Protein AF-A0A4R1QLN1-F1 (afdb_monomer_lite)

pLDDT: mean 84.04, std 14.55, range [50.66, 98.44]

Secondary structure (DSSP, 8-state):
---SSGGGT----SSGGGGHHHHHHHHHHHHHHHHHHHHHHHHHHHHHHHHHHHHHHHHHHHHHHHHT---

Organism: NCBI:txid575256

Structure (mmCIF, N/CA/C/O backbone):
data_AF-A0A4R1QLN1-F1
#
_entry.id   AF-A0A4R1QLN1-F1
#
loop_
_atom_site.group_PDB
_atom_site.id
_atom_site.type_symbol
_atom_site.label_atom_id
_atom_site.label_alt_id
_atom_site.label_comp_id
_atom_site.label_asym_id
_atom_site.label_entity_id
_atom_site.label_seq_id
_atom_site.pdbx_PDB_ins_code
_atom_site.Cartn_x
_atom_site.Cartn_y
_atom_site.Cartn_z
_atom_site.occupancy
_atom_site.B_iso_or_equiv
_atom_site.auth_seq_id
_atom_site.auth_comp_id
_atom_site.auth_asym_id
_atom_site.auth_atom_id
_atom_site.pdbx_PDB_model_num
ATOM 1 N N . MET A 1 1 ? 33.549 -21.973 0.201 1.00 50.66 1 MET A N 1
ATOM 2 C CA . MET A 1 1 ? 32.597 -22.279 -0.889 1.00 50.66 1 MET A CA 1
ATOM 3 C C . MET A 1 1 ? 31.310 -21.466 -0.675 1.00 50.66 1 MET A C 1
ATOM 5 O O . MET A 1 1 ? 30.277 -22.031 -0.367 1.00 50.66 1 MET A O 1
ATOM 9 N N . ILE A 1 2 ? 31.396 -20.126 -0.742 1.00 58.97 2 ILE A N 1
ATOM 10 C CA . ILE A 1 2 ? 30.267 -19.181 -0.517 1.00 58.97 2 ILE A CA 1
ATOM 11 C C . ILE A 1 2 ? 30.217 -18.113 -1.648 1.00 58.97 2 ILE A C 1
ATOM 13 O O . ILE A 1 2 ? 29.378 -17.225 -1.662 1.00 58.97 2 ILE A O 1
ATOM 17 N N . ASN A 1 3 ? 31.078 -18.217 -2.670 1.00 61.19 3 ASN A N 1
ATOM 18 C CA . ASN A 1 3 ? 31.337 -17.135 -3.636 1.00 61.19 3 ASN A CA 1
ATOM 19 C C . ASN A 1 3 ? 30.500 -17.207 -4.933 1.00 61.19 3 ASN A C 1
ATOM 21 O O . ASN A 1 3 ? 30.884 -16.605 -5.927 1.00 61.19 3 ASN A O 1
ATOM 25 N N . GLY A 1 4 ? 29.402 -17.971 -4.964 1.00 63.56 4 GLY A N 1
ATOM 26 C CA . GLY A 1 4 ? 28.630 -18.213 -6.198 1.00 63.56 4 GLY A CA 1
ATOM 27 C C . GLY A 1 4 ? 27.261 -17.533 -6.266 1.00 63.56 4 GLY A C 1
ATOM 28 O O . GLY A 1 4 ? 26.759 -17.279 -7.353 1.00 63.56 4 GLY A O 1
ATOM 29 N N . VAL A 1 5 ? 26.650 -17.216 -5.121 1.00 63.50 5 VAL A N 1
ATOM 30 C CA . VAL A 1 5 ? 25.247 -16.757 -5.084 1.00 63.50 5 VAL A CA 1
ATOM 31 C C . VAL A 1 5 ? 25.121 -15.268 -5.424 1.00 63.50 5 VAL A C 1
ATOM 33 O O . VAL A 1 5 ? 24.184 -14.869 -6.106 1.00 63.50 5 VAL A O 1
ATOM 36 N N . LEU A 1 6 ? 26.095 -14.446 -5.020 1.00 62.09 6 LEU A N 1
ATOM 37 C CA . LEU A 1 6 ? 26.094 -13.000 -5.288 1.00 62.09 6 LEU A CA 1
ATOM 38 C C . LEU A 1 6 ? 26.451 -12.653 -6.748 1.00 62.09 6 LEU A C 1
ATOM 40 O O . LEU A 1 6 ? 26.035 -11.611 -7.247 1.00 62.09 6 LEU A O 1
ATOM 44 N N . GLY A 1 7 ? 27.180 -13.530 -7.449 1.00 60.00 7 GLY A N 1
ATOM 45 C CA . GLY A 1 7 ? 27.603 -13.311 -8.839 1.00 60.00 7 GLY A CA 1
ATOM 46 C C . GLY A 1 7 ? 26.492 -13.486 -9.880 1.00 60.00 7 GLY A C 1
ATOM 47 O O . GLY A 1 7 ? 26.637 -13.013 -10.999 1.00 60.00 7 GLY A O 1
ATOM 48 N N . LEU A 1 8 ? 25.373 -14.120 -9.514 1.00 59.97 8 LEU A N 1
ATOM 49 C CA . LEU A 1 8 ? 24.236 -14.343 -10.417 1.00 59.97 8 LEU A CA 1
ATOM 50 C C . LEU A 1 8 ? 23.317 -13.113 -10.559 1.00 59.97 8 LEU A C 1
ATOM 52 O O . LEU A 1 8 ? 22.505 -13.081 -11.476 1.00 59.97 8 LEU A O 1
ATOM 56 N N . PHE A 1 9 ? 23.436 -12.113 -9.674 1.00 57.00 9 PHE A N 1
ATOM 57 C CA . PHE A 1 9 ? 22.533 -10.949 -9.623 1.00 57.00 9 PHE A CA 1
ATOM 58 C C . PHE A 1 9 ? 23.228 -9.579 -9.687 1.00 57.00 9 PHE A C 1
ATOM 60 O O . PHE A 1 9 ? 22.549 -8.569 -9.847 1.00 57.00 9 PHE A O 1
ATOM 67 N N . LEU A 1 10 ? 24.559 -9.518 -9.591 1.00 68.62 10 LEU A N 1
ATOM 68 C CA . LEU A 1 10 ? 25.332 -8.270 -9.677 1.00 68.62 10 LEU A CA 1
ATOM 69 C C . LEU A 1 10 ? 25.929 -8.047 -11.080 1.00 68.62 10 LEU A C 1
ATOM 71 O O . LEU A 1 10 ? 27.054 -7.568 -11.203 1.00 68.62 10 LEU A O 1
ATOM 75 N N . TYR A 1 11 ? 25.196 -8.390 -12.145 1.00 66.19 11 TYR A N 1
ATOM 76 C CA . TYR A 1 11 ? 25.505 -7.858 -13.474 1.00 66.19 11 TYR A CA 1
ATOM 77 C C . TYR A 1 11 ? 24.822 -6.501 -13.608 1.00 66.19 11 TYR A C 1
ATOM 79 O O . TYR A 1 11 ? 23.599 -6.412 -13.716 1.00 66.19 11 TYR A O 1
ATOM 87 N N . PHE A 1 12 ? 25.618 -5.441 -13.542 1.00 70.56 12 PHE A N 1
ATOM 88 C CA . PHE A 1 12 ? 25.147 -4.094 -13.815 1.00 70.56 12 PHE A CA 1
ATOM 89 C C . PHE A 1 12 ? 25.321 -3.835 -15.307 1.00 70.56 12 PHE A C 1
ATOM 91 O O . PHE A 1 12 ? 26.471 -3.743 -15.742 1.00 70.56 12 PHE A O 1
ATOM 98 N N . PRO A 1 13 ? 24.233 -3.716 -16.090 1.00 77.44 13 PRO A N 1
ATOM 99 C CA . PRO A 1 13 ? 24.372 -3.344 -17.482 1.00 77.44 13 PRO A CA 1
ATOM 100 C C . PRO A 1 13 ? 25.110 -2.009 -17.605 1.00 77.44 13 PRO A C 1
ATOM 102 O O . PRO A 1 13 ? 24.869 -1.058 -16.843 1.00 77.44 13 PRO A O 1
ATOM 105 N N . GLU A 1 14 ? 26.065 -1.992 -18.531 1.00 79.38 14 GLU A N 1
ATOM 106 C CA . GLU A 1 14 ? 26.904 -0.835 -18.847 1.00 79.38 14 GLU A CA 1
ATOM 107 C C . GLU A 1 14 ? 26.053 0.255 -19.515 1.00 79.38 14 GLU A C 1
ATOM 109 O O . GLU A 1 14 ? 26.186 1.443 -19.202 1.00 79.38 14 GLU A O 1
ATOM 114 N N . ASP A 1 15 ? 25.092 -0.169 -20.344 1.00 82.69 15 ASP A N 1
ATOM 115 C CA . ASP A 1 15 ? 24.088 0.688 -20.958 1.00 82.69 15 ASP A CA 1
ATOM 116 C C . ASP A 1 15 ? 22.907 0.925 -19.998 1.00 82.69 15 ASP A C 1
ATOM 118 O O . ASP A 1 15 ? 22.243 0.011 -19.504 1.00 82.69 15 ASP A O 1
ATOM 122 N N . LYS A 1 16 ? 22.606 2.200 -19.731 1.00 80.06 16 LYS A N 1
ATOM 123 C CA . LYS A 1 16 ? 21.528 2.595 -18.813 1.00 80.06 16 LYS A CA 1
ATOM 124 C C . LYS A 1 16 ? 20.134 2.214 -19.314 1.00 80.06 16 LYS A C 1
ATOM 126 O O . LYS A 1 16 ? 19.198 2.125 -18.517 1.00 80.06 16 LYS A O 1
ATOM 131 N N . THR A 1 17 ? 19.998 1.967 -20.608 1.00 88.12 17 THR A N 1
ATOM 132 C CA . THR A 1 17 ? 18.736 1.629 -21.268 1.00 88.12 17 THR A CA 1
ATOM 133 C C . THR A 1 17 ? 18.199 0.271 -20.805 1.00 88.12 17 THR A C 1
ATOM 135 O O . THR A 1 17 ? 16.988 0.076 -20.712 1.00 88.12 17 THR A O 1
ATOM 138 N N . GLU A 1 18 ? 19.079 -0.645 -20.398 1.00 86.38 18 GLU A N 1
ATOM 139 C CA . GLU A 1 18 ? 18.703 -1.972 -19.894 1.00 86.38 18 GLU A CA 1
ATOM 140 C C . GLU A 1 18 ? 18.037 -1.932 -18.503 1.00 86.38 18 GLU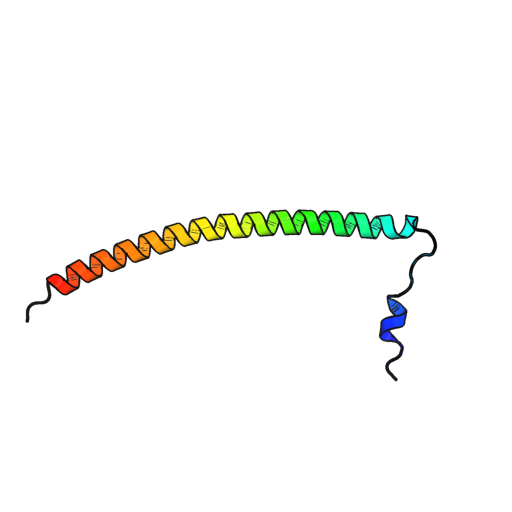 A C 1
ATOM 142 O O . GLU A 1 18 ? 17.349 -2.879 -18.124 1.00 86.38 18 GLU A O 1
ATOM 147 N N . TYR A 1 19 ? 18.150 -0.827 -17.749 1.00 87.94 19 TYR A N 1
ATOM 148 C CA . TYR A 1 19 ? 17.425 -0.651 -16.478 1.00 87.94 19 TYR A CA 1
ATOM 149 C C . TYR A 1 19 ? 15.987 -0.148 -16.657 1.00 87.94 19 TYR A C 1
ATOM 151 O O . TYR A 1 19 ? 15.209 -0.189 -15.701 1.00 87.94 19 TYR A O 1
ATOM 159 N N . ILE A 1 20 ? 15.600 0.327 -17.848 1.00 90.38 20 ILE A N 1
ATOM 160 C CA . ILE A 1 20 ? 14.261 0.889 -18.099 1.00 90.38 20 ILE A CA 1
ATOM 161 C C . ILE A 1 20 ? 13.140 -0.101 -17.726 1.00 90.38 20 ILE A C 1
ATOM 163 O O . ILE A 1 20 ? 12.216 0.305 -17.014 1.00 90.38 20 ILE A O 1
ATOM 167 N N . PRO A 1 21 ? 13.204 -1.397 -18.097 1.00 91.50 21 PRO A N 1
ATOM 168 C CA . PRO A 1 21 ? 12.181 -2.368 -17.702 1.00 91.50 21 PRO A CA 1
ATOM 169 C C . PRO A 1 21 ? 12.068 -2.545 -16.179 1.00 91.50 21 PRO A C 1
ATOM 171 O O . PRO A 1 21 ? 10.962 -2.679 -15.644 1.00 91.50 21 PRO A O 1
ATOM 174 N N . ALA A 1 22 ? 13.199 -2.501 -15.465 1.00 91.00 22 ALA A N 1
ATOM 175 C CA . ALA A 1 22 ? 13.230 -2.589 -14.007 1.00 91.00 22 ALA A CA 1
ATOM 176 C C . ALA A 1 22 ? 12.624 -1.337 -13.356 1.00 91.00 22 ALA A C 1
ATOM 178 O O . ALA A 1 22 ? 11.826 -1.459 -12.427 1.00 91.00 22 ALA A O 1
ATOM 179 N N . ALA A 1 23 ? 12.936 -0.148 -13.880 1.00 92.06 23 ALA A N 1
ATOM 180 C CA . ALA A 1 23 ? 12.364 1.110 -13.412 1.00 92.06 23 ALA A CA 1
ATOM 181 C C . ALA A 1 23 ? 10.838 1.135 -13.591 1.00 92.06 23 ALA A C 1
ATOM 183 O O . ALA A 1 23 ? 10.124 1.444 -12.642 1.00 92.06 23 ALA A O 1
ATOM 184 N N . ILE A 1 24 ? 10.328 0.726 -14.759 1.00 95.81 24 ILE A N 1
ATOM 185 C CA . ILE A 1 24 ? 8.881 0.645 -15.025 1.00 95.81 24 ILE A CA 1
ATOM 186 C C . ILE A 1 24 ? 8.202 -0.313 -14.042 1.00 95.81 24 ILE A C 1
ATOM 188 O O . ILE A 1 24 ? 7.205 0.046 -13.413 1.00 95.81 24 ILE A O 1
ATOM 192 N N . SER A 1 25 ? 8.759 -1.516 -13.874 1.00 95.38 25 SER A N 1
ATOM 193 C CA . SER A 1 25 ? 8.212 -2.520 -12.955 1.00 95.38 25 SER A CA 1
ATOM 194 C C . SER A 1 25 ? 8.180 -1.990 -11.523 1.00 95.38 25 SER A C 1
ATOM 196 O O . SER A 1 25 ? 7.142 -2.041 -10.862 1.00 95.38 25 SER A O 1
ATOM 198 N N . PHE A 1 26 ? 9.291 -1.407 -11.064 1.00 95.62 26 PHE A N 1
ATOM 199 C CA . PHE A 1 26 ? 9.381 -0.788 -9.749 1.00 95.62 26 PHE A CA 1
ATOM 200 C C . PHE A 1 26 ? 8.343 0.322 -9.576 1.00 95.62 26 PHE A C 1
ATOM 202 O O . PHE A 1 26 ? 7.637 0.332 -8.573 1.00 95.62 26 PHE A O 1
ATOM 209 N N . THR A 1 27 ? 8.185 1.215 -10.556 1.00 97.62 27 THR A N 1
ATOM 210 C CA . THR A 1 27 ? 7.189 2.292 -10.503 1.00 97.62 27 THR A CA 1
ATOM 211 C C . THR A 1 27 ? 5.767 1.748 -10.377 1.00 97.62 27 THR A C 1
ATOM 213 O O . THR A 1 27 ? 5.008 2.242 -9.544 1.00 97.62 27 THR A O 1
ATOM 216 N N . ILE A 1 28 ? 5.403 0.709 -11.136 1.00 98.06 28 ILE A N 1
ATOM 217 C CA . ILE A 1 28 ? 4.071 0.088 -11.051 1.00 98.06 28 ILE A CA 1
ATOM 218 C C . ILE A 1 28 ? 3.832 -0.486 -9.651 1.00 98.06 28 ILE A C 1
ATOM 220 O O . ILE A 1 28 ? 2.821 -0.169 -9.018 1.00 98.06 28 ILE A O 1
ATOM 224 N N . PHE A 1 29 ? 4.771 -1.284 -9.135 1.00 97.94 29 PHE A N 1
ATOM 225 C CA . PHE A 1 29 ? 4.659 -1.860 -7.793 1.00 97.94 29 PHE A CA 1
ATOM 226 C C . PHE A 1 29 ? 4.648 -0.793 -6.700 1.00 97.94 29 PHE A C 1
ATOM 228 O O . PHE A 1 29 ? 3.892 -0.903 -5.737 1.00 97.94 29 PHE A O 1
ATOM 235 N N . PHE A 1 30 ? 5.440 0.262 -6.855 1.00 98.06 30 PHE A N 1
ATOM 236 C CA . PHE A 1 30 ? 5.502 1.365 -5.909 1.00 98.06 30 PHE A CA 1
ATOM 237 C C . PHE A 1 30 ? 4.168 2.116 -5.832 1.00 98.06 30 PHE A C 1
ATOM 239 O O . PHE A 1 30 ? 3.644 2.343 -4.740 1.00 98.06 30 PHE A O 1
ATOM 246 N N . ILE A 1 31 ? 3.562 2.429 -6.982 1.00 98.44 31 ILE A N 1
ATOM 247 C CA . ILE A 1 31 ? 2.226 3.036 -7.037 1.00 98.44 31 ILE A CA 1
ATOM 248 C C . ILE A 1 31 ? 1.196 2.101 -6.393 1.00 98.44 31 ILE A C 1
ATOM 250 O O . ILE A 1 31 ? 0.414 2.540 -5.547 1.00 98.44 31 ILE A O 1
ATOM 254 N N . ALA A 1 32 ? 1.221 0.810 -6.731 1.00 98.31 32 ALA A N 1
ATOM 255 C CA . ALA A 1 32 ? 0.317 -0.178 -6.148 1.00 98.31 32 ALA A CA 1
ATOM 256 C C . ALA A 1 32 ? 0.470 -0.280 -4.619 1.00 98.31 32 ALA A C 1
ATOM 258 O O . ALA A 1 32 ? -0.533 -0.341 -3.904 1.00 98.31 32 ALA A O 1
ATOM 259 N N . ALA A 1 33 ? 1.697 -0.232 -4.097 1.00 98.19 33 ALA A N 1
ATOM 260 C CA . ALA A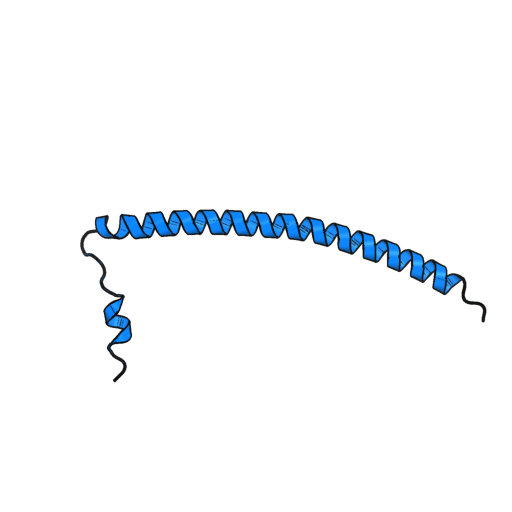 1 33 ? 1.972 -0.244 -2.663 1.00 98.19 33 ALA A CA 1
ATOM 261 C C . ALA A 1 33 ? 1.403 0.999 -1.964 1.00 98.19 33 ALA A C 1
ATOM 263 O O . ALA A 1 33 ? 0.741 0.872 -0.932 1.00 98.19 33 ALA A O 1
ATOM 264 N N . ILE A 1 34 ? 1.574 2.191 -2.547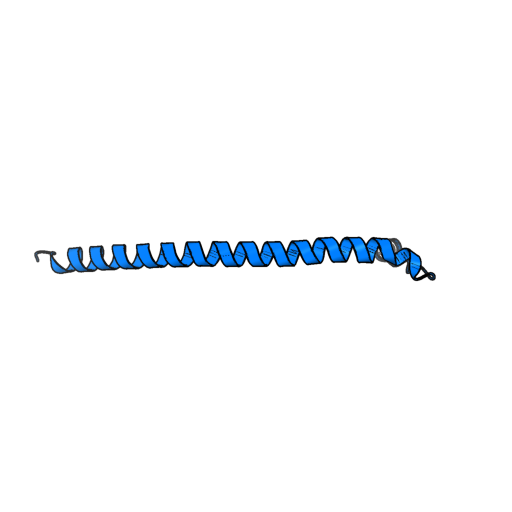 1.00 98.25 34 ILE A N 1
ATOM 265 C CA . ILE A 1 34 ? 0.990 3.432 -2.013 1.00 98.25 34 ILE A CA 1
ATOM 266 C C . ILE A 1 34 ? -0.539 3.342 -1.980 1.00 98.25 34 ILE A C 1
ATOM 268 O O . ILE A 1 34 ? -1.159 3.685 -0.969 1.00 98.25 34 ILE A O 1
ATOM 272 N N . LEU A 1 35 ? -1.161 2.876 -3.067 1.00 98.38 35 LEU A N 1
ATOM 273 C CA . LEU A 1 35 ? -2.615 2.710 -3.136 1.00 98.38 35 LEU A CA 1
ATOM 274 C C . LEU A 1 35 ? -3.110 1.702 -2.095 1.00 98.38 35 LEU A C 1
ATOM 276 O O . LEU A 1 35 ? -4.063 1.986 -1.370 1.00 98.38 35 LEU A O 1
ATOM 280 N N . THR A 1 36 ? -2.423 0.570 -1.964 1.00 98.19 36 THR A N 1
ATOM 281 C CA . THR A 1 36 ? -2.750 -0.474 -0.987 1.00 98.19 36 THR A CA 1
ATOM 282 C C . THR A 1 36 ? -2.648 0.055 0.440 1.00 98.19 36 THR A C 1
ATOM 284 O O . THR A 1 36 ? -3.592 -0.090 1.214 1.00 98.19 36 THR A O 1
ATOM 287 N N . MET A 1 37 ? -1.564 0.759 0.779 1.00 97.69 37 MET A N 1
ATOM 288 C CA . MET A 1 37 ? -1.408 1.386 2.094 1.00 97.69 37 MET A CA 1
ATOM 289 C C . MET A 1 37 ? -2.535 2.378 2.392 1.00 97.69 37 MET A C 1
ATOM 291 O O . MET A 1 37 ? -3.118 2.354 3.477 1.00 97.69 37 MET A O 1
ATOM 295 N N . ARG A 1 38 ? -2.911 3.217 1.418 1.00 97.56 38 ARG A N 1
ATOM 296 C CA . ARG A 1 38 ? -4.041 4.147 1.575 1.00 97.56 38 ARG A CA 1
ATOM 297 C C . ARG A 1 38 ? -5.366 3.418 1.808 1.00 97.56 38 ARG A C 1
ATOM 299 O O . ARG A 1 38 ? -6.158 3.864 2.640 1.00 97.56 38 ARG A O 1
ATOM 306 N N . LEU A 1 39 ? -5.610 2.311 1.105 1.00 97.88 39 LEU A N 1
ATOM 307 C CA . LEU A 1 39 ? -6.807 1.488 1.298 1.00 97.88 39 LEU A CA 1
ATOM 308 C C . LEU A 1 39 ? -6.841 0.865 2.697 1.00 97.88 39 LEU A C 1
ATOM 310 O O . LEU A 1 39 ? -7.866 0.969 3.372 1.00 97.88 39 LEU A O 1
ATOM 314 N N . ILE A 1 40 ? -5.724 0.299 3.160 1.00 97.75 40 ILE A N 1
ATOM 315 C CA . ILE A 1 40 ? -5.608 -0.295 4.500 1.00 97.75 40 ILE A CA 1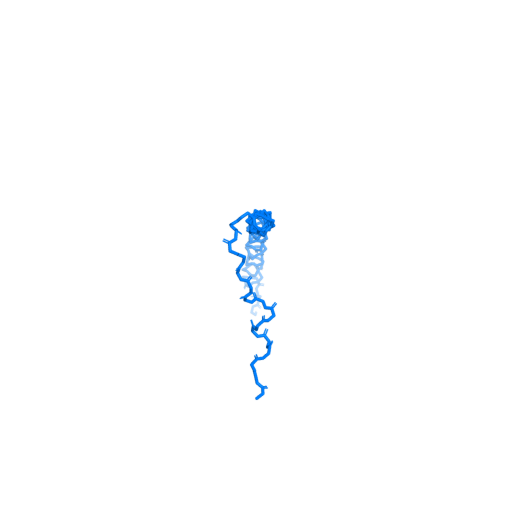
ATOM 316 C C . ILE A 1 40 ? -5.903 0.750 5.579 1.00 97.75 40 ILE A C 1
ATOM 318 O O . ILE A 1 40 ? -6.753 0.514 6.434 1.00 97.75 40 ILE A O 1
ATOM 322 N N . ILE A 1 41 ? -5.289 1.937 5.506 1.00 96.81 41 ILE A N 1
ATOM 323 C CA . ILE A 1 41 ? -5.522 3.017 6.481 1.00 96.81 41 ILE A CA 1
ATOM 324 C C . ILE A 1 41 ? -6.998 3.431 6.496 1.00 96.81 41 ILE A C 1
ATOM 326 O O . ILE A 1 41 ? -7.589 3.606 7.563 1.00 96.81 41 ILE A O 1
ATOM 330 N N . LYS A 1 42 ? -7.622 3.572 5.320 1.00 96.50 42 LYS A N 1
ATOM 331 C CA . LYS A 1 42 ? -9.044 3.929 5.217 1.00 96.50 42 LYS A CA 1
ATOM 332 C C . LYS A 1 42 ? -9.941 2.873 5.862 1.00 96.50 42 LYS A C 1
ATOM 334 O O . LYS A 1 42 ? -10.894 3.226 6.553 1.00 96.50 42 LYS A O 1
ATOM 339 N N . VAL A 1 43 ? -9.658 1.594 5.632 1.00 96.69 43 VAL A N 1
ATOM 340 C CA . VAL A 1 43 ? -10.418 0.490 6.229 1.00 96.69 43 VAL A CA 1
ATOM 341 C C . VAL A 1 43 ? -10.198 0.436 7.740 1.00 96.69 43 VAL A C 1
ATOM 343 O O . VAL A 1 43 ? -11.177 0.331 8.474 1.00 96.69 43 VAL A O 1
ATOM 346 N N . SER A 1 44 ? -8.957 0.599 8.205 1.00 95.62 44 SER A N 1
ATOM 347 C CA . SER A 1 44 ? -8.607 0.605 9.629 1.00 95.62 44 SER A CA 1
ATOM 348 C C . SER A 1 44 ? -9.378 1.674 10.398 1.00 95.62 44 SER A C 1
ATOM 350 O O . SER A 1 44 ? -9.999 1.361 11.405 1.00 95.62 44 SER A O 1
ATOM 352 N N . LYS A 1 45 ? -9.442 2.909 9.882 1.00 95.75 45 LYS A N 1
ATOM 353 C CA . LYS A 1 45 ? -10.201 3.999 10.524 1.00 95.75 45 LYS A CA 1
ATOM 354 C C . LYS A 1 45 ? -11.690 3.677 10.679 1.00 95.75 45 LYS A C 1
ATOM 356 O O . LYS A 1 45 ? -12.291 3.982 11.701 1.00 95.75 45 LYS A O 1
ATOM 361 N N . ARG A 1 46 ? -12.292 3.020 9.679 1.00 94.00 46 ARG A N 1
ATOM 362 C CA . ARG A 1 46 ? -13.700 2.591 9.757 1.00 94.00 46 ARG A CA 1
ATOM 363 C C . ARG A 1 46 ? -13.916 1.482 10.784 1.00 94.00 46 ARG A C 1
ATOM 365 O O . ARG A 1 46 ? -15.006 1.381 11.336 1.00 94.00 46 ARG A O 1
ATOM 372 N N . GLN A 1 47 ? -12.931 0.609 10.979 1.00 94.12 47 GLN A N 1
ATOM 373 C CA . GLN A 1 47 ? -13.001 -0.442 11.995 1.00 94.12 47 GLN A CA 1
ATOM 374 C C . GLN A 1 47 ? -12.807 0.139 13.397 1.00 94.12 47 GLN A C 1
ATOM 376 O O . GLN A 1 47 ? -13.561 -0.213 14.296 1.00 94.12 47 GLN A O 1
ATOM 381 N N . GLU A 1 48 ? -11.870 1.072 13.553 1.00 94.75 48 GLU A N 1
ATOM 382 C CA . GLU A 1 48 ? -11.610 1.790 14.802 1.00 94.75 48 GLU A CA 1
ATOM 383 C C . GLU A 1 48 ? -12.858 2.529 15.301 1.00 94.75 48 GLU A C 1
ATOM 385 O O . GLU A 1 48 ? -13.251 2.375 16.455 1.00 94.75 48 GLU A O 1
ATOM 390 N N . GLU A 1 49 ? -13.548 3.258 14.420 1.00 94.56 49 GLU A N 1
ATOM 391 C CA . GLU A 1 49 ? -14.780 3.965 14.783 1.00 94.56 49 GLU A CA 1
ATOM 392 C C . GLU A 1 49 ? -15.883 3.007 15.263 1.00 94.56 49 GLU A C 1
ATOM 394 O O . GLU A 1 49 ? -16.544 3.265 16.269 1.00 94.56 49 GLU A O 1
ATOM 399 N N . LYS A 1 50 ? -16.046 1.861 14.591 1.00 92.56 50 LYS A N 1
ATOM 400 C CA . LYS A 1 50 ? -17.008 0.827 15.003 1.00 92.56 50 LYS A CA 1
ATOM 401 C C . LYS A 1 50 ? -16.637 0.183 16.338 1.00 92.56 50 LYS A C 1
ATOM 403 O O . LYS A 1 50 ? -17.521 -0.053 17.156 1.00 92.56 50 LYS A O 1
ATOM 408 N N . ALA A 1 51 ? -15.354 -0.100 16.557 1.00 93.06 51 ALA A N 1
ATOM 409 C CA . ALA A 1 51 ? -14.867 -0.661 17.812 1.00 93.06 51 ALA A CA 1
ATOM 410 C C . ALA A 1 51 ? -15.125 0.304 18.976 1.00 93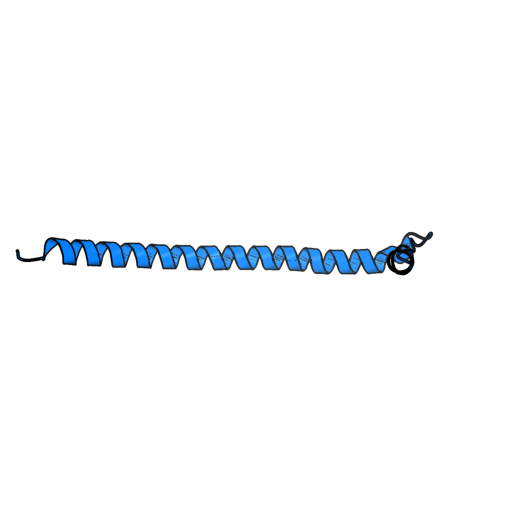.06 51 ALA A C 1
ATOM 412 O O . ALA A 1 51 ? -15.665 -0.105 19.999 1.00 93.06 51 ALA A O 1
ATOM 413 N N . LYS A 1 52 ? -14.859 1.600 18.779 1.00 93.38 52 LYS A N 1
ATOM 414 C CA . LYS A 1 52 ? -15.129 2.633 19.783 1.00 93.38 52 LYS A CA 1
ATOM 415 C C . LYS A 1 52 ? -16.617 2.739 20.136 1.00 93.38 52 LYS A C 1
ATOM 417 O O . LYS A 1 52 ? -16.964 2.827 21.310 1.00 93.38 52 LYS A O 1
ATOM 422 N N . GLN A 1 53 ? -17.506 2.684 19.141 1.00 93.12 53 GLN A N 1
ATOM 423 C CA . GLN A 1 53 ? -18.955 2.669 19.389 1.00 93.12 53 GLN A CA 1
ATOM 424 C C . GLN A 1 53 ? -19.384 1.443 20.209 1.00 93.12 53 GLN A C 1
ATOM 426 O O . GLN A 1 53 ? -20.198 1.570 21.124 1.00 93.12 53 GLN A O 1
ATOM 431 N N . LEU A 1 54 ? -18.818 0.269 19.915 1.00 92.88 54 LEU A N 1
ATOM 432 C CA . LEU A 1 54 ? -19.085 -0.956 20.669 1.00 92.88 54 LEU A CA 1
ATOM 433 C C . LEU A 1 54 ? -18.580 -0.854 22.118 1.00 92.88 54 LEU A C 1
ATOM 435 O O . LEU A 1 54 ? -19.301 -1.217 23.045 1.00 92.88 54 LEU A O 1
ATOM 439 N N . GLU A 1 55 ? -17.377 -0.317 22.331 1.00 91.44 55 GLU A N 1
ATOM 440 C CA . GLU A 1 55 ? -16.833 -0.069 23.672 1.00 91.44 55 GLU A CA 1
ATOM 441 C C . GLU A 1 55 ? -17.720 0.880 24.486 1.00 91.44 55 GLU A C 1
ATOM 443 O O . GLU A 1 55 ? -17.981 0.622 25.662 1.00 91.44 55 GLU A O 1
ATOM 448 N N . GLU A 1 56 ? -18.230 1.955 23.877 1.00 92.38 56 GLU A N 1
ATOM 449 C CA . GLU A 1 56 ? -19.143 2.890 24.541 1.00 92.38 56 GLU A CA 1
ATOM 450 C C . GLU A 1 56 ? -20.474 2.232 24.934 1.00 92.38 56 GLU A C 1
ATOM 452 O O . GLU A 1 56 ? -20.982 2.490 26.029 1.00 92.38 56 GLU A O 1
ATOM 457 N N . GLN A 1 57 ? -21.028 1.363 24.082 1.00 90.62 57 GLN A N 1
ATOM 458 C CA . GLN A 1 57 ? -22.246 0.603 24.383 1.00 90.62 57 GLN A CA 1
ATOM 459 C C . GLN A 1 57 ? -22.032 -0.375 25.540 1.00 90.62 57 GLN A C 1
ATOM 461 O O . GLN A 1 57 ? -22.779 -0.336 26.516 1.00 90.62 57 GLN A O 1
ATOM 466 N N . LEU A 1 58 ? -20.971 -1.185 25.479 1.00 91.31 58 LEU A N 1
ATOM 467 C CA . LEU A 1 58 ? -20.622 -2.138 26.536 1.00 91.31 58 LEU A CA 1
ATOM 468 C C . LEU A 1 58 ? -20.322 -1.434 27.857 1.00 91.31 58 LEU A C 1
ATOM 470 O O . LEU A 1 58 ? -20.703 -1.914 28.921 1.00 91.31 58 LEU A O 1
ATOM 474 N N . LYS A 1 59 ? -19.657 -0.275 27.803 1.00 89.50 59 LYS A N 1
ATOM 475 C CA . LYS A 1 59 ? -19.418 0.554 28.981 1.00 89.50 59 LYS A CA 1
ATOM 476 C C . LYS A 1 59 ? -20.749 0.980 29.597 1.00 89.50 59 LYS A C 1
ATOM 478 O O . LYS A 1 59 ? -20.933 0.745 30.784 1.00 89.50 59 LYS A O 1
ATOM 483 N N . LYS A 1 60 ? -21.677 1.554 28.819 1.00 85.81 60 LYS A N 1
ATOM 484 C CA . LYS A 1 60 ? -23.014 1.942 29.312 1.00 85.81 60 LYS A CA 1
ATOM 485 C C . LYS A 1 60 ? -23.775 0.760 29.914 1.00 85.81 60 LYS A C 1
ATOM 487 O O . LYS A 1 60 ? -24.324 0.906 30.996 1.00 85.81 60 LYS A O 1
ATOM 492 N N . GLU A 1 61 ? -23.766 -0.395 29.257 1.00 82.81 61 GLU A N 1
ATOM 493 C CA . GLU A 1 61 ? -24.427 -1.608 29.753 1.00 82.81 61 GLU A CA 1
ATOM 494 C C . GLU A 1 61 ? -23.824 -2.097 31.079 1.00 82.81 61 GLU A C 1
ATOM 496 O O . GLU A 1 61 ? -24.564 -2.440 32.000 1.00 82.81 61 GLU A O 1
ATOM 501 N N . LYS A 1 62 ? -22.491 -2.050 31.219 1.00 80.94 62 LYS A N 1
ATOM 502 C CA . LYS A 1 62 ? -21.808 -2.352 32.484 1.00 80.94 62 LYS A CA 1
ATOM 503 C C . LYS A 1 62 ? -22.171 -1.366 33.588 1.00 80.94 62 LYS A C 1
ATOM 505 O O . LYS A 1 62 ? -22.603 -1.819 34.635 1.00 80.94 62 LYS A O 1
ATOM 510 N N . TRP A 1 63 ? -22.101 -0.051 33.345 1.00 74.69 63 TRP A N 1
ATOM 511 C CA . TRP A 1 63 ? -22.539 0.949 34.335 1.00 74.69 63 TRP A CA 1
ATOM 512 C C . TRP A 1 63 ? -23.981 0.702 34.790 1.00 74.69 63 TRP A C 1
ATOM 514 O O . TRP A 1 63 ? -24.243 0.718 35.986 1.00 74.69 63 TRP A O 1
ATOM 524 N N . LEU A 1 64 ? -24.892 0.413 33.854 1.00 69.81 64 LEU A N 1
ATOM 525 C CA . LEU A 1 64 ? -26.294 0.107 34.158 1.00 69.81 64 LEU A CA 1
ATOM 526 C C . LEU A 1 64 ? -26.458 -1.199 34.954 1.00 69.81 64 LEU A C 1
ATOM 528 O O . LEU A 1 64 ? -27.335 -1.292 35.806 1.00 69.81 64 LEU A O 1
ATOM 532 N N . THR A 1 65 ? -25.619 -2.202 34.695 1.00 73.88 65 THR A N 1
ATOM 533 C CA . THR A 1 65 ? -25.651 -3.500 35.390 1.00 73.88 65 THR A CA 1
ATOM 534 C C . THR A 1 65 ? -25.030 -3.418 36.787 1.00 73.88 65 THR A C 1
ATOM 536 O O . THR A 1 65 ? -25.539 -4.027 37.727 1.00 73.88 65 THR A O 1
ATOM 539 N N . ASP A 1 66 ? -23.954 -2.647 36.940 1.00 69.00 66 ASP A N 1
ATOM 540 C CA . ASP A 1 66 ? -23.246 -2.447 38.206 1.00 69.00 66 ASP A CA 1
ATOM 541 C C . ASP A 1 66 ? -24.046 -1.549 39.173 1.00 69.00 66 ASP A C 1
ATOM 543 O O . ASP A 1 66 ? -24.007 -1.771 40.382 1.00 69.00 66 ASP A O 1
ATOM 547 N N . GLU A 1 67 ? -24.825 -0.585 38.662 1.00 62.59 67 GLU A N 1
ATOM 548 C CA . GLU A 1 67 ? -25.696 0.291 39.469 1.00 62.59 67 GLU A CA 1
ATOM 549 C C . GLU A 1 67 ? -26.964 -0.425 39.984 1.00 62.59 67 GLU A C 1
ATOM 551 O O . GLU A 1 67 ? -27.585 0.016 40.949 1.00 62.59 67 GLU A O 1
ATOM 556 N N . HIS A 1 68 ? -27.346 -1.557 39.380 1.00 59.97 68 HIS A N 1
ATOM 557 C CA . HIS A 1 68 ? -28.539 -2.337 39.742 1.00 59.97 68 HIS A CA 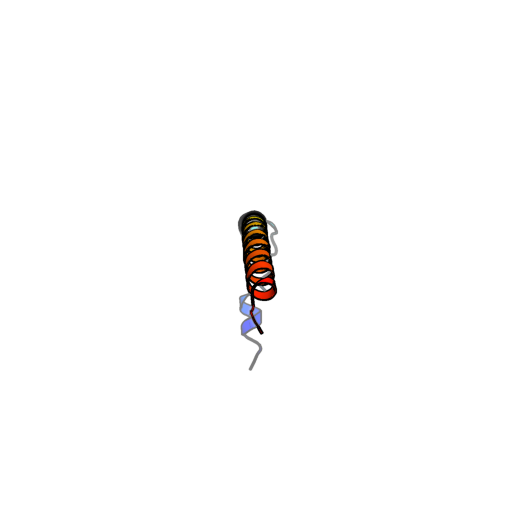1
ATOM 558 C C . HIS A 1 68 ? -28.242 -3.652 40.468 1.00 59.97 68 HIS A C 1
ATOM 560 O O . HIS A 1 68 ? -29.113 -4.517 40.547 1.00 59.97 68 HIS A O 1
ATOM 566 N N . LYS A 1 69 ? -27.042 -3.827 41.030 1.00 52.75 69 LYS A N 1
ATOM 567 C CA . LYS A 1 69 ? -26.724 -5.009 41.835 1.00 52.75 69 LYS A CA 1
ATOM 568 C C . LYS A 1 69 ? -27.337 -4.871 43.241 1.00 52.75 69 LYS A C 1
ATOM 570 O O . LYS A 1 69 ? -26.807 -4.086 44.029 1.00 52.75 69 LYS A O 1
ATOM 575 N N . PRO A 1 70 ? -28.418 -5.601 43.598 1.00 59.25 70 PRO A N 1
ATOM 576 C CA . PRO A 1 70 ? -28.840 -5.661 44.991 1.00 59.25 70 PRO A CA 1
ATOM 577 C C . PRO A 1 70 ? -27.740 -6.365 45.797 1.00 59.25 70 PRO A C 1
ATOM 579 O O . PRO A 1 70 ? -27.233 -7.412 45.379 1.00 59.25 70 PRO A O 1
ATOM 582 N N . LEU A 1 71 ? -27.342 -5.743 46.908 1.00 67.88 71 LEU A N 1
ATOM 583 C CA . LEU A 1 71 ? -26.562 -6.391 47.965 1.00 67.88 71 LEU A CA 1
ATOM 584 C C . LEU A 1 71 ? -27.425 -7.427 48.689 1.00 67.88 71 LEU A C 1
ATOM 586 O O . LEU A 1 71 ? -28.613 -7.118 48.941 1.00 67.88 71 LEU A O 1
#

Foldseek 3Di:
DPPPPVVVPPPDDPDPVVCVVVVVVCVVVVVVVVVVVVVVVVVVVVVVVVVVVVVVVVVVVVVVVVVPDDD

Radius of gyration: 27.73 Å; chains: 1; bounding box: 61×26×69 Å

Sequence (71 aa):
MINGVLGLFLYFPEDKTEYIPAAISFTIFFIAAILTMRLIIKVSKRQEEKAKQLEEQLKKEKWLTDEHKPL